Protein AF-A0A2D4SU02-F1 (afdb_monomer_lite)

Radius of gyration: 29.78 Å; chains: 1; bounding box: 65×41×82 Å

pLDDT: mean 75.29, std 17.81, range [35.5, 93.0]

Structure (mmCIF, N/CA/C/O backbone):
data_AF-A0A2D4SU02-F1
#
_entry.id   AF-A0A2D4SU02-F1
#
loop_
_atom_site.group_PDB
_atom_site.id
_atom_site.type_symbol
_atom_site.label_atom_id
_atom_site.label_alt_id
_atom_site.label_comp_id
_atom_site.label_asym_id
_atom_site.label_entity_id
_atom_site.label_seq_id
_atom_site.pdbx_PDB_ins_code
_atom_site.Cartn_x
_atom_site.Cartn_y
_atom_site.Cartn_z
_atom_site.occupancy
_atom_site.B_iso_or_equiv
_atom_site.auth_seq_id
_atom_site.auth_comp_id
_atom_site.auth_asym_id
_atom_site.auth_atom_id
_atom_site.pdbx_PDB_model_num
ATOM 1 N N . ALA A 1 1 ? 6.478 -26.061 -56.946 1.00 40.56 1 ALA A N 1
ATOM 2 C CA . ALA A 1 1 ? 6.876 -25.886 -58.356 1.00 40.56 1 ALA A CA 1
ATOM 3 C C . ALA A 1 1 ? 6.258 -24.600 -58.883 1.00 40.56 1 ALA A C 1
ATOM 5 O O . ALA A 1 1 ? 5.122 -24.327 -58.520 1.00 40.56 1 ALA A O 1
ATOM 6 N N . CYS A 1 2 ? 7.003 -23.908 -59.755 1.00 35.50 2 CYS A N 1
ATOM 7 C CA . CYS A 1 2 ? 6.666 -22.682 -60.496 1.00 35.50 2 CYS A CA 1
ATOM 8 C C . CYS A 1 2 ? 6.761 -21.376 -59.672 1.00 35.50 2 CYS A C 1
ATOM 10 O O . CYS A 1 2 ? 6.046 -21.221 -58.697 1.00 35.50 2 CYS A O 1
ATOM 12 N N . GLY A 1 3 ? 7.619 -20.409 -59.993 1.00 36.84 3 GLY A N 1
ATOM 13 C CA . GLY A 1 3 ? 8.501 -20.302 -61.150 1.00 36.84 3 GLY A CA 1
ATOM 14 C C . GLY A 1 3 ? 9.481 -19.136 -61.009 1.00 36.84 3 GLY A C 1
ATOM 15 O O . GLY A 1 3 ? 9.157 -18.090 -60.457 1.00 36.84 3 GLY A O 1
ATOM 16 N N . THR A 1 4 ? 10.686 -19.390 -61.502 1.00 52.44 4 THR A N 1
ATOM 17 C CA . THR A 1 4 ? 11.792 -18.468 -61.754 1.00 52.44 4 THR A CA 1
ATOM 18 C C . THR A 1 4 ? 11.457 -17.522 -62.911 1.00 52.44 4 THR A C 1
ATOM 20 O O . THR A 1 4 ? 10.804 -17.945 -63.865 1.00 52.44 4 THR A O 1
ATOM 23 N N . ALA A 1 5 ? 11.985 -16.298 -62.889 1.00 47.44 5 ALA A N 1
ATOM 24 C CA . ALA A 1 5 ? 12.300 -15.549 -64.104 1.00 47.44 5 ALA A CA 1
ATOM 25 C C . ALA A 1 5 ? 13.570 -14.713 -63.873 1.00 47.44 5 ALA A C 1
ATOM 27 O O . ALA A 1 5 ? 13.643 -13.919 -62.940 1.00 47.44 5 ALA A O 1
ATOM 28 N N . GLU A 1 6 ? 14.567 -14.989 -64.709 1.00 50.38 6 GLU A N 1
ATOM 29 C CA . GLU A 1 6 ? 15.915 -14.419 -64.761 1.00 50.38 6 GLU A CA 1
ATOM 30 C C . GLU A 1 6 ? 16.016 -13.242 -65.755 1.00 50.38 6 GLU A C 1
ATOM 32 O O . GLU A 1 6 ? 15.089 -13.023 -66.538 1.00 50.38 6 GLU A O 1
ATOM 37 N N . LYS A 1 7 ? 17.231 -12.654 -65.790 1.00 44.06 7 LYS A N 1
ATOM 38 C CA . LYS A 1 7 ? 17.898 -11.817 -66.823 1.00 44.06 7 LYS A CA 1
ATOM 39 C C . LYS A 1 7 ? 17.755 -10.301 -66.684 1.00 44.06 7 LYS A C 1
ATOM 41 O O . LYS A 1 7 ? 16.692 -9.817 -66.331 1.00 44.06 7 LYS A O 1
ATOM 46 N N . ASP A 1 8 ? 18.769 -9.474 -66.947 1.00 42.88 8 ASP A N 1
ATOM 47 C CA . ASP A 1 8 ? 20.032 -9.560 -67.723 1.00 42.88 8 ASP A CA 1
ATOM 48 C C . ASP A 1 8 ? 20.886 -8.350 -67.229 1.00 42.88 8 ASP A C 1
ATOM 50 O O . ASP A 1 8 ? 20.306 -7.318 -66.901 1.00 42.88 8 ASP A O 1
ATOM 54 N N . ASP A 1 9 ? 22.174 -8.460 -66.897 1.00 42.50 9 ASP A N 1
ATOM 55 C CA . ASP A 1 9 ? 23.369 -8.401 -67.767 1.00 42.50 9 ASP A CA 1
ATOM 56 C C . ASP A 1 9 ? 24.046 -7.008 -67.853 1.00 42.50 9 ASP A C 1
ATOM 58 O O . ASP A 1 9 ? 23.409 -5.979 -68.057 1.00 42.50 9 ASP A O 1
ATOM 62 N N . SER A 1 10 ? 25.379 -7.057 -67.729 1.00 46.06 10 SER A N 1
ATOM 63 C CA . SER A 1 10 ? 26.405 -6.085 -68.144 1.00 46.06 10 SER A CA 1
ATOM 64 C C . SER A 1 10 ? 26.563 -4.734 -67.427 1.00 46.06 10 SER A C 1
ATOM 66 O O . SER A 1 10 ? 25.847 -3.774 -67.690 1.00 46.06 10 SER A O 1
ATOM 68 N N . ALA A 1 11 ? 27.676 -4.594 -66.694 1.00 45.09 11 ALA A N 1
ATOM 69 C CA . ALA A 1 11 ? 28.811 -3.798 -67.186 1.00 45.09 11 ALA A CA 1
ATOM 70 C C . ALA A 1 11 ? 30.093 -4.041 -66.361 1.00 45.09 11 ALA A C 1
ATOM 72 O O . ALA A 1 11 ? 30.107 -3.947 -65.136 1.00 45.09 11 ALA A O 1
ATOM 73 N N . ASP A 1 12 ? 31.153 -4.359 -67.098 1.00 49.97 12 ASP A N 1
ATOM 74 C CA . ASP A 1 12 ? 32.559 -4.485 -66.715 1.00 49.97 12 ASP A CA 1
ATOM 75 C C . ASP A 1 12 ? 33.248 -3.102 -66.595 1.00 49.97 12 ASP A C 1
ATOM 77 O O . ASP A 1 12 ? 32.734 -2.114 -67.117 1.00 49.97 12 ASP A O 1
ATOM 81 N N . SER A 1 13 ? 34.457 -3.077 -66.007 1.00 43.34 13 SER A N 1
ATOM 82 C CA . SER A 1 13 ? 35.374 -1.944 -65.729 1.00 43.34 13 SER A CA 1
ATOM 83 C C . SER A 1 13 ? 35.174 -1.306 -64.341 1.00 43.34 13 SER A C 1
ATOM 85 O O . SER A 1 13 ? 34.090 -0.869 -63.991 1.00 43.34 13 SER A O 1
ATOM 87 N N . THR A 1 14 ? 36.165 -1.156 -63.457 1.00 47.00 14 THR A N 1
ATOM 88 C CA . THR A 1 14 ? 37.604 -0.936 -63.661 1.00 47.00 14 THR A CA 1
ATOM 89 C C . THR A 1 14 ? 38.320 -1.128 -62.314 1.00 47.00 14 THR A C 1
ATOM 91 O O . THR A 1 14 ? 37.804 -0.711 -61.279 1.00 47.00 14 THR A O 1
ATOM 94 N N . VAL A 1 15 ? 39.524 -1.706 -62.313 1.00 52.53 15 VAL A N 1
ATOM 95 C CA . VAL A 1 15 ? 40.441 -1.684 -61.158 1.00 52.53 15 VAL A CA 1
ATOM 96 C C . VAL A 1 15 ? 40.930 -0.253 -60.931 1.00 52.53 15 VAL A C 1
ATOM 98 O O . VAL A 1 15 ? 41.448 0.361 -61.860 1.00 52.53 15 VAL A O 1
ATOM 101 N N . THR A 1 16 ? 40.838 0.247 -59.697 1.00 52.53 16 THR A N 1
ATO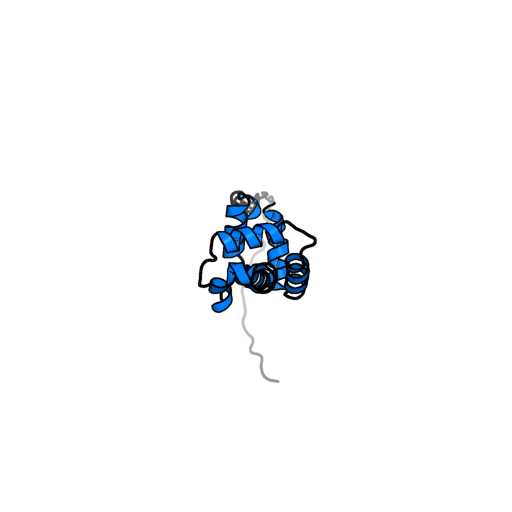M 102 C CA . THR A 1 16 ? 41.680 1.360 -59.231 1.00 52.53 16 THR A CA 1
ATOM 103 C C . THR A 1 16 ? 42.132 1.062 -57.801 1.00 52.53 16 THR A C 1
ATOM 105 O O . THR A 1 16 ? 41.323 1.080 -56.877 1.00 52.53 16 THR A O 1
ATOM 108 N N . GLU A 1 17 ? 43.415 0.744 -57.618 1.00 55.50 17 GLU A N 1
ATOM 109 C CA . GLU A 1 17 ? 44.075 0.856 -56.315 1.00 55.50 17 GLU A CA 1
ATOM 110 C C . GLU A 1 17 ? 44.226 2.344 -55.977 1.00 55.50 17 GLU A C 1
ATOM 112 O O . GLU A 1 17 ? 44.784 3.108 -56.766 1.00 55.50 17 GLU A O 1
ATOM 117 N N . ALA A 1 18 ? 43.754 2.746 -54.798 1.00 46.44 18 ALA A N 1
ATOM 118 C CA . ALA A 1 18 ? 44.124 4.007 -54.170 1.00 46.44 18 ALA A CA 1
ATOM 119 C C . ALA A 1 18 ? 44.195 3.820 -52.646 1.00 46.44 18 ALA A C 1
ATOM 121 O O . ALA A 1 18 ? 43.196 3.767 -51.936 1.00 46.44 18 ALA A O 1
ATOM 122 N N . THR A 1 19 ? 45.429 3.661 -52.184 1.00 48.34 19 THR A N 1
ATOM 123 C CA . THR A 1 19 ? 45.979 4.014 -50.872 1.00 48.34 19 THR A CA 1
ATOM 124 C C . THR A 1 19 ? 45.249 5.162 -50.150 1.00 48.34 19 THR A C 1
ATOM 126 O O . THR A 1 19 ? 45.144 6.248 -50.710 1.00 48.34 19 THR A O 1
ATOM 129 N N . SER A 1 20 ? 44.805 4.924 -48.903 1.00 45.34 20 SER A N 1
ATOM 130 C CA . SER A 1 20 ? 45.181 5.673 -47.678 1.00 45.34 20 SER A CA 1
ATOM 131 C C . SER A 1 20 ? 44.077 5.733 -46.608 1.00 45.34 20 SER A C 1
ATOM 133 O O . SER A 1 20 ? 43.018 6.304 -46.828 1.00 45.34 20 SER A O 1
ATOM 135 N N . GLU A 1 21 ? 44.442 5.218 -45.426 1.00 49.56 21 GLU A N 1
ATOM 136 C CA . GLU A 1 21 ? 44.036 5.633 -44.070 1.00 49.56 21 GLU A CA 1
ATOM 137 C C . GLU A 1 21 ? 42.577 5.398 -43.621 1.00 49.56 21 GLU A C 1
ATOM 139 O O . GLU A 1 21 ? 41.666 6.087 -44.076 1.00 49.56 21 GLU A O 1
ATOM 144 N N . PRO A 1 22 ? 42.323 4.540 -42.605 1.00 46.72 22 PRO A N 1
ATOM 145 C CA . PRO A 1 22 ? 41.149 4.737 -41.772 1.00 46.72 22 PRO A CA 1
ATOM 146 C C . PRO A 1 22 ? 41.402 5.999 -40.940 1.00 46.72 22 PRO A C 1
ATOM 148 O O . PRO A 1 22 ? 42.029 5.951 -39.882 1.00 46.72 22 PRO A O 1
ATOM 151 N N . THR A 1 23 ? 40.952 7.154 -41.434 1.00 47.22 23 THR A N 1
ATOM 152 C CA . THR A 1 23 ? 40.691 8.286 -40.545 1.00 47.22 23 THR A CA 1
ATOM 153 C C . THR A 1 23 ? 39.602 7.811 -39.603 1.00 47.22 23 THR A C 1
ATOM 155 O O . THR A 1 23 ? 38.459 7.634 -40.014 1.00 47.22 23 THR A O 1
ATOM 158 N N . SER A 1 24 ? 39.995 7.518 -38.366 1.00 44.47 24 SER A N 1
ATOM 159 C CA . SER A 1 24 ? 39.094 7.255 -37.259 1.00 44.47 24 SER A CA 1
ATOM 160 C C . SER A 1 24 ? 38.121 8.422 -37.149 1.00 44.47 24 SER A C 1
ATOM 162 O O . SER A 1 24 ? 38.433 9.449 -36.549 1.00 44.47 24 SER A O 1
ATOM 164 N N . GLU A 1 25 ? 36.939 8.277 -37.738 1.00 47.34 25 GLU A N 1
ATOM 165 C CA . GLU A 1 25 ? 35.775 8.999 -37.262 1.00 47.34 25 GLU A CA 1
ATOM 166 C C . GLU A 1 25 ? 35.671 8.660 -35.770 1.00 47.34 25 GLU A C 1
ATOM 168 O O . GLU A 1 25 ? 35.618 7.472 -35.424 1.00 47.34 25 GLU A O 1
ATOM 173 N N . PRO A 1 26 ? 35.657 9.630 -34.840 1.00 48.47 26 PRO A N 1
ATOM 174 C CA . PRO A 1 26 ? 34.950 9.365 -33.611 1.00 48.47 26 PRO A CA 1
ATOM 175 C C . PRO A 1 26 ? 33.502 9.177 -34.054 1.00 48.47 26 PRO A C 1
ATOM 177 O O . PRO A 1 26 ? 32.793 10.150 -34.310 1.00 48.47 26 PRO A O 1
ATOM 180 N N . ALA A 1 27 ? 33.097 7.913 -34.222 1.00 49.16 27 ALA A N 1
ATOM 181 C CA . ALA A 1 27 ? 31.699 7.534 -34.194 1.00 49.16 27 ALA A CA 1
ATOM 182 C C . ALA A 1 27 ? 31.113 8.316 -33.029 1.00 49.16 27 ALA A C 1
ATOM 184 O O . ALA A 1 27 ? 31.607 8.189 -31.905 1.00 49.16 27 ALA A O 1
ATOM 185 N N . SER A 1 28 ? 30.196 9.230 -33.344 1.00 49.78 28 SER A N 1
ATOM 186 C CA . SER A 1 28 ? 29.558 10.072 -32.354 1.00 49.78 28 SER A CA 1
ATOM 187 C C . SER A 1 28 ? 29.101 9.143 -31.246 1.00 49.78 28 SER A C 1
ATOM 189 O O . SER A 1 28 ? 28.229 8.299 -31.468 1.00 49.78 28 SER A O 1
ATOM 191 N N . SER A 1 29 ? 29.756 9.239 -30.084 1.00 52.91 29 SER A N 1
ATOM 192 C CA . SER A 1 29 ? 29.209 8.664 -28.869 1.00 52.91 29 SER A CA 1
ATOM 193 C C . SER A 1 29 ? 27.747 9.086 -28.850 1.00 52.91 29 SER A C 1
ATOM 195 O O . SER A 1 29 ? 27.482 10.256 -29.159 1.00 52.91 29 SER A O 1
ATOM 197 N N . PRO A 1 30 ? 26.792 8.197 -28.537 1.00 47.09 30 PRO A N 1
ATOM 198 C CA . PRO A 1 30 ? 25.490 8.696 -28.158 1.00 47.09 30 PRO A CA 1
ATOM 199 C C . PRO A 1 30 ? 25.774 9.712 -27.053 1.00 47.09 30 PRO A C 1
ATOM 201 O O . PRO A 1 30 ? 26.384 9.377 -26.034 1.00 47.09 30 PRO A O 1
ATOM 204 N N . THR A 1 31 ? 25.458 10.978 -27.317 1.00 49.06 31 THR A N 1
ATOM 205 C CA . THR A 1 31 ? 25.276 11.958 -26.261 1.00 49.06 31 THR A CA 1
ATOM 206 C C . THR A 1 31 ? 24.134 11.373 -25.452 1.00 49.06 31 THR A C 1
ATOM 208 O O . THR A 1 31 ? 22.973 11.525 -25.816 1.00 49.06 31 THR A O 1
ATOM 211 N N . ILE A 1 32 ? 24.477 10.561 -24.453 1.00 48.25 32 ILE A N 1
ATOM 212 C CA . ILE A 1 32 ? 23.585 10.259 -23.351 1.00 48.25 32 ILE A CA 1
ATOM 213 C C . ILE A 1 32 ? 23.339 11.639 -22.779 1.00 48.25 32 ILE A C 1
ATOM 215 O O . ILE A 1 32 ? 24.262 12.250 -22.239 1.00 48.25 32 ILE A O 1
ATOM 219 N N . ASP A 1 33 ? 22.162 12.173 -23.071 1.00 41.81 33 ASP A N 1
ATOM 220 C CA . ASP A 1 33 ? 21.666 13.371 -22.431 1.00 41.81 33 ASP A CA 1
ATOM 221 C C . ASP A 1 33 ? 21.708 13.069 -20.925 1.00 41.81 33 ASP A C 1
ATOM 223 O O . ASP A 1 33 ? 21.045 12.128 -20.486 1.00 41.81 33 ASP A O 1
ATOM 227 N N . PRO A 1 34 ? 22.587 13.712 -20.138 1.00 46.50 34 PRO A N 1
ATOM 228 C CA . PRO A 1 34 ? 22.770 13.357 -18.734 1.00 46.50 34 PRO A CA 1
ATOM 229 C C . PRO A 1 34 ? 21.620 13.870 -17.846 1.00 46.50 34 PRO A C 1
ATOM 231 O O . PRO A 1 34 ? 21.799 13.950 -16.635 1.00 46.50 34 PRO A O 1
ATOM 234 N N . ASP A 1 35 ? 20.474 14.223 -18.436 1.00 45.28 35 ASP A N 1
ATOM 235 C CA . ASP A 1 35 ? 19.392 14.983 -17.808 1.00 45.28 35 ASP A CA 1
ATOM 236 C C . ASP A 1 35 ? 18.019 14.278 -17.870 1.00 45.28 35 ASP A C 1
ATOM 238 O O . ASP A 1 35 ? 16.986 14.908 -17.648 1.00 45.28 35 ASP A O 1
ATOM 242 N N . GLU A 1 36 ? 17.955 12.961 -18.107 1.00 53.66 36 GLU A N 1
ATOM 243 C CA . GLU A 1 36 ? 16.752 12.211 -17.707 1.00 53.66 36 GLU A CA 1
ATOM 244 C C . GLU A 1 36 ? 16.802 12.032 -16.192 1.00 53.66 36 GLU A C 1
ATOM 246 O O . GLU A 1 36 ? 17.362 11.068 -15.673 1.00 53.66 36 GLU A O 1
ATOM 251 N N . THR A 1 37 ? 16.264 13.027 -15.483 1.00 60.72 37 THR A N 1
ATOM 252 C CA . THR A 1 37 ? 15.980 12.922 -14.050 1.00 60.72 37 THR A CA 1
ATOM 253 C C . THR A 1 37 ? 15.087 11.698 -13.874 1.00 60.72 37 THR A C 1
ATOM 255 O O . THR A 1 37 ? 13.921 11.725 -14.269 1.00 60.72 37 THR A O 1
ATOM 258 N N . THR A 1 38 ? 15.634 10.599 -13.358 1.00 78.00 38 THR A N 1
ATOM 259 C CA . THR A 1 38 ? 14.826 9.405 -13.109 1.00 78.00 38 THR A CA 1
ATOM 260 C C . THR A 1 38 ? 13.926 9.677 -11.909 1.00 78.00 38 THR A C 1
ATOM 262 O O . THR A 1 38 ? 14.279 10.496 -11.059 1.00 78.00 38 THR A O 1
ATOM 265 N N . CYS A 1 39 ? 12.767 9.015 -11.794 1.00 84.50 39 CYS A N 1
ATOM 266 C CA . CYS A 1 39 ? 11.890 9.248 -10.639 1.00 84.50 39 CYS A CA 1
ATOM 267 C C . CYS A 1 39 ? 12.635 9.080 -9.301 1.00 84.50 39 CYS A C 1
ATOM 269 O O . CYS A 1 39 ? 12.348 9.814 -8.363 1.00 84.50 39 CYS A O 1
ATOM 271 N N . GLY A 1 40 ? 13.638 8.194 -9.232 1.00 83.94 40 GLY A N 1
ATOM 272 C CA . GLY A 1 40 ? 14.478 7.984 -8.045 1.00 83.94 40 GLY A CA 1
ATOM 273 C C . GLY A 1 40 ? 15.414 9.140 -7.668 1.00 83.94 40 GLY A C 1
ATOM 274 O O . GLY A 1 40 ? 15.914 9.155 -6.548 1.00 83.94 40 GLY A O 1
ATOM 275 N N . ASP A 1 41 ? 15.645 10.115 -8.552 1.00 84.31 41 ASP A N 1
ATOM 276 C CA . ASP A 1 41 ? 16.415 11.331 -8.245 1.00 84.31 41 ASP A CA 1
ATOM 277 C C . ASP A 1 41 ? 15.547 12.432 -7.600 1.00 84.31 41 ASP A C 1
ATOM 279 O O . ASP A 1 41 ? 16.066 13.444 -7.116 1.00 84.31 41 ASP A O 1
ATOM 283 N N . LEU A 1 42 ? 14.222 12.253 -7.588 1.00 87.75 42 LEU A N 1
ATOM 284 C CA . LEU A 1 42 ? 13.271 13.177 -6.978 1.00 87.75 42 LEU A CA 1
ATOM 285 C C . LEU A 1 42 ? 13.155 12.927 -5.464 1.00 87.75 42 LEU A C 1
ATOM 287 O O . LEU A 1 42 ? 13.344 11.804 -4.994 1.00 87.75 42 LEU A O 1
ATOM 291 N N . PRO A 1 43 ? 12.804 13.947 -4.660 1.00 87.69 43 PRO A N 1
ATOM 292 C CA . PRO A 1 43 ? 12.506 13.733 -3.246 1.00 87.69 43 PRO A CA 1
ATOM 293 C C . PRO A 1 43 ? 11.352 12.736 -3.081 1.00 87.69 43 PRO A C 1
ATOM 295 O O . PRO A 1 43 ? 10.452 12.693 -3.911 1.00 87.69 43 PRO A O 1
ATOM 298 N N . THR A 1 44 ? 11.349 11.970 -1.984 1.00 85.31 44 THR A N 1
ATOM 299 C CA . THR A 1 44 ? 10.484 10.792 -1.760 1.00 85.31 44 THR A CA 1
ATOM 300 C C . THR A 1 44 ? 9.037 10.951 -2.225 1.00 85.31 44 THR A C 1
ATOM 302 O O . THR A 1 44 ? 8.502 10.060 -2.878 1.00 85.31 44 THR A O 1
ATOM 305 N N . GLN A 1 45 ? 8.403 12.083 -1.909 1.00 84.38 45 GLN A N 1
ATOM 306 C CA . GLN A 1 45 ? 7.021 12.342 -2.310 1.00 84.38 45 GLN A CA 1
ATOM 307 C C . GLN A 1 45 ? 6.879 12.532 -3.828 1.00 84.38 45 GLN A C 1
ATOM 309 O O . GLN A 1 45 ? 6.060 11.856 -4.444 1.00 84.38 45 GLN A O 1
ATOM 314 N N . GLU A 1 46 ? 7.713 13.380 -4.432 1.00 88.19 46 GLU A N 1
ATOM 315 C CA . GLU A 1 46 ? 7.715 13.624 -5.881 1.00 88.19 46 GLU A CA 1
ATOM 316 C C . GLU A 1 46 ? 8.168 12.375 -6.660 1.00 88.19 46 GLU A C 1
ATOM 318 O O . GLU A 1 46 ? 7.656 12.108 -7.744 1.00 88.19 46 GLU A O 1
ATOM 323 N N . CYS A 1 47 ? 9.063 11.559 -6.091 1.00 87.38 47 CYS A N 1
ATOM 324 C CA . CYS A 1 47 ? 9.453 10.258 -6.639 1.00 87.38 47 CYS A CA 1
ATOM 325 C C . CYS A 1 47 ? 8.262 9.300 -6.708 1.00 87.38 47 CYS A C 1
ATOM 327 O O . CYS A 1 47 ? 8.018 8.687 -7.746 1.00 87.38 47 CYS A O 1
ATOM 329 N N . PHE A 1 48 ? 7.478 9.207 -5.630 1.00 87.69 48 PHE A N 1
ATOM 330 C CA . PHE A 1 48 ? 6.309 8.331 -5.588 1.00 87.69 48 PHE A CA 1
ATOM 331 C C . PHE A 1 48 ? 5.229 8.785 -6.579 1.00 87.69 48 PHE A C 1
ATOM 333 O O . PHE A 1 48 ? 4.633 7.960 -7.267 1.00 87.69 48 PHE A O 1
ATOM 340 N N . GLU A 1 49 ? 5.003 10.097 -6.692 1.00 88.06 49 GLU A N 1
ATOM 341 C CA . GLU A 1 49 ? 4.089 10.679 -7.682 1.00 88.06 49 GLU A CA 1
ATOM 342 C C . GLU A 1 49 ? 4.576 10.444 -9.119 1.00 88.06 49 GLU A C 1
ATOM 344 O O . GLU A 1 49 ? 3.777 10.134 -10.002 1.00 88.06 49 GLU A O 1
ATOM 349 N N . CYS A 1 50 ? 5.882 10.547 -9.361 1.00 90.50 50 CYS A N 1
ATOM 350 C CA . CYS A 1 50 ? 6.499 10.253 -10.651 1.00 90.50 50 CYS A CA 1
ATOM 351 C C . CYS A 1 50 ? 6.305 8.777 -11.033 1.00 90.50 50 CYS A C 1
ATOM 353 O O . CYS A 1 50 ? 5.721 8.496 -12.080 1.00 90.50 50 CYS A O 1
ATOM 355 N N . LEU A 1 51 ? 6.649 7.838 -10.141 1.00 90.19 51 LEU A N 1
ATOM 356 C CA . LEU A 1 51 ? 6.444 6.403 -10.364 1.00 90.19 51 LEU A CA 1
ATOM 357 C C . LEU A 1 51 ? 4.966 6.055 -10.572 1.00 90.19 51 LEU A C 1
ATOM 359 O O . LEU A 1 51 ? 4.642 5.243 -11.435 1.00 90.19 51 LEU A O 1
ATOM 363 N N . ALA A 1 52 ? 4.052 6.679 -9.823 1.00 89.06 52 ALA A N 1
ATOM 364 C CA . ALA A 1 52 ? 2.615 6.466 -9.995 1.00 89.06 52 ALA A CA 1
ATOM 365 C C . ALA A 1 52 ? 2.111 6.906 -11.381 1.00 89.06 52 ALA A C 1
ATOM 367 O O . ALA A 1 52 ? 1.182 6.301 -11.919 1.00 89.06 52 ALA A O 1
ATOM 368 N N . ASN A 1 53 ? 2.732 7.930 -11.977 1.00 89.81 53 ASN A N 1
ATOM 369 C CA . ASN A 1 53 ? 2.436 8.363 -13.342 1.00 89.81 53 ASN A CA 1
ATOM 370 C C . ASN A 1 53 ? 3.082 7.459 -14.405 1.00 89.81 53 ASN A C 1
ATOM 372 O O . ASN A 1 53 ? 2.463 7.225 -15.443 1.00 89.81 53 ASN A O 1
ATOM 376 N N . GLU A 1 54 ? 4.289 6.939 -14.162 1.00 89.69 54 GLU A N 1
ATOM 377 C CA . GLU A 1 54 ? 4.965 6.007 -15.079 1.00 89.69 54 GLU A CA 1
ATOM 378 C C . GLU A 1 54 ? 4.322 4.611 -15.083 1.00 89.69 54 GLU A C 1
ATOM 380 O O . GLU A 1 54 ? 4.205 3.977 -16.134 1.00 89.69 54 GLU A O 1
ATOM 385 N N . ASN A 1 55 ? 3.846 4.150 -13.924 1.00 87.75 55 ASN A N 1
ATOM 386 C CA . ASN A 1 55 ? 3.231 2.840 -13.728 1.00 87.75 55 ASN A CA 1
ATOM 387 C C . ASN A 1 55 ? 1.844 2.956 -13.051 1.00 87.75 55 ASN A C 1
ATOM 389 O O . ASN A 1 55 ? 1.661 2.549 -11.898 1.00 87.75 55 ASN A O 1
ATOM 393 N N . PRO A 1 56 ? 0.824 3.476 -13.764 1.00 88.06 56 PRO A N 1
ATOM 394 C CA . PRO A 1 56 ? -0.505 3.702 -13.195 1.00 88.06 56 PRO A CA 1
ATOM 395 C C . PRO A 1 56 ? -1.236 2.402 -12.839 1.00 88.06 56 PRO A C 1
ATOM 397 O O . PRO A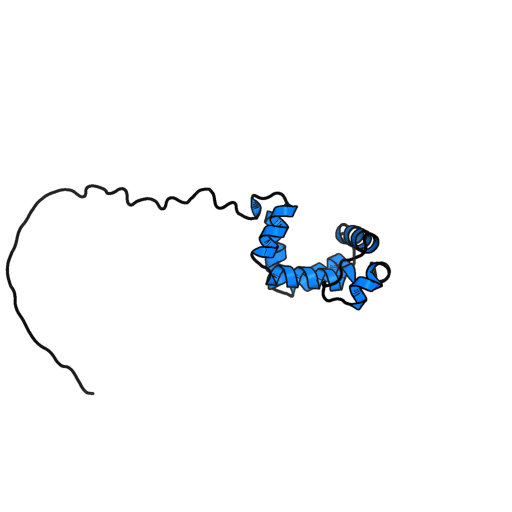 1 56 ? -2.069 2.391 -11.930 1.00 88.06 56 PRO A O 1
ATOM 400 N N . ALA A 1 57 ? -0.940 1.303 -13.539 1.00 89.69 57 ALA A N 1
ATOM 401 C CA . ALA A 1 57 ? -1.529 -0.002 -13.255 1.00 89.69 57 ALA A CA 1
ATOM 402 C C . ALA A 1 57 ? -0.967 -0.588 -11.949 1.00 89.69 57 ALA A C 1
ATOM 404 O O . ALA A 1 57 ? -1.740 -0.976 -11.072 1.00 89.69 57 ALA A O 1
ATOM 405 N N . GLY A 1 58 ? 0.356 -0.526 -11.762 1.00 89.56 58 GLY A N 1
ATOM 406 C CA . GLY A 1 58 ? 1.018 -0.903 -10.516 1.00 89.56 58 GLY A CA 1
ATOM 407 C C . GLY A 1 58 ? 0.592 -0.040 -9.330 1.00 89.56 58 GLY A C 1
ATOM 408 O O . GLY A 1 58 ? 0.243 -0.578 -8.280 1.00 89.56 58 GLY A O 1
ATOM 409 N N . TYR A 1 59 ? 0.504 1.283 -9.512 1.00 88.81 59 TYR A N 1
ATOM 410 C CA . TYR A 1 59 ? -0.047 2.183 -8.495 1.00 88.81 59 TYR A CA 1
ATOM 411 C C . TYR A 1 59 ? -1.493 1.830 -8.137 1.00 88.81 59 TYR A C 1
ATOM 413 O O . TYR A 1 59 ? -1.843 1.781 -6.961 1.00 88.81 59 TYR A O 1
ATOM 421 N N . SER A 1 60 ? -2.336 1.535 -9.130 1.00 89.19 60 SER A N 1
ATOM 422 C CA . SER A 1 60 ? -3.726 1.140 -8.885 1.00 89.19 60 SER A CA 1
ATOM 423 C C . SER A 1 60 ? -3.808 -0.175 -8.109 1.00 89.19 60 SER A C 1
ATOM 425 O O . SER A 1 60 ? -4.607 -0.284 -7.181 1.00 89.19 60 SER A O 1
ATOM 427 N N . ALA A 1 61 ? -2.984 -1.172 -8.441 1.00 89.50 61 ALA A N 1
ATOM 428 C CA . ALA A 1 61 ? -2.920 -2.431 -7.701 1.00 89.50 61 ALA A CA 1
ATOM 429 C C . ALA A 1 61 ? -2.435 -2.211 -6.255 1.00 89.50 61 ALA A C 1
ATOM 431 O O . ALA A 1 61 ? -3.052 -2.713 -5.312 1.00 89.50 61 ALA A O 1
ATOM 432 N N . TYR A 1 62 ? -1.405 -1.379 -6.072 1.00 89.06 62 TYR A N 1
ATOM 433 C CA . TYR A 1 62 ? -0.886 -0.969 -4.766 1.00 89.06 62 TYR A CA 1
ATOM 434 C C . TYR A 1 62 ? -1.939 -0.258 -3.916 1.00 89.06 62 TYR A C 1
ATOM 436 O O . TYR A 1 62 ? -2.185 -0.644 -2.773 1.00 89.06 62 TYR A O 1
ATOM 444 N N . ALA A 1 63 ? -2.609 0.743 -4.484 1.00 86.69 63 ALA A N 1
ATOM 445 C CA . ALA A 1 63 ? -3.662 1.486 -3.815 1.00 86.69 63 ALA A CA 1
ATOM 446 C C . ALA A 1 63 ? -4.843 0.577 -3.453 1.00 86.69 63 ALA A C 1
ATOM 448 O O . ALA A 1 63 ? -5.302 0.620 -2.320 1.00 86.69 63 ALA A O 1
ATOM 449 N N . ASN A 1 64 ? -5.296 -0.304 -4.351 1.00 87.38 64 ASN A N 1
ATOM 450 C CA . ASN A 1 64 ? -6.382 -1.244 -4.052 1.00 87.38 64 ASN A CA 1
ATOM 451 C C . ASN A 1 64 ? -6.020 -2.214 -2.920 1.00 87.38 64 ASN A C 1
ATOM 453 O O . ASN A 1 64 ? -6.843 -2.458 -2.035 1.00 87.38 64 ASN A O 1
ATOM 457 N N . ALA A 1 65 ? -4.789 -2.735 -2.907 1.00 88.31 65 ALA A N 1
ATOM 458 C CA . ALA A 1 65 ? -4.311 -3.581 -1.821 1.00 88.31 65 ALA A CA 1
ATOM 459 C C . ALA A 1 65 ? -4.272 -2.813 -0.490 1.00 88.31 65 ALA A C 1
ATOM 461 O O . ALA A 1 65 ? -4.717 -3.335 0.531 1.00 88.31 65 ALA A O 1
ATOM 462 N N . LEU A 1 66 ? -3.795 -1.566 -0.494 1.00 86.50 66 LEU A N 1
ATOM 463 C CA . LEU A 1 66 ? -3.760 -0.709 0.692 1.00 86.50 66 LEU A CA 1
ATOM 464 C C . LEU A 1 66 ? -5.178 -0.369 1.184 1.00 86.50 66 LEU A C 1
ATOM 466 O O . LEU A 1 66 ? -5.463 -0.418 2.378 1.00 86.50 66 LEU A O 1
ATOM 470 N N . ILE A 1 67 ? -6.096 -0.062 0.269 1.00 87.06 67 ILE A N 1
ATOM 471 C CA . ILE A 1 67 ? -7.487 0.264 0.585 1.00 87.06 67 ILE A CA 1
ATOM 472 C C . ILE A 1 67 ? -8.179 -0.938 1.225 1.00 87.06 67 ILE A C 1
ATOM 474 O O . ILE A 1 67 ? -8.736 -0.820 2.314 1.00 87.06 67 ILE A O 1
ATOM 478 N N . GLY A 1 68 ? -8.102 -2.107 0.590 1.00 85.19 68 GLY A N 1
ATOM 479 C CA . GLY A 1 68 ? -8.764 -3.312 1.080 1.00 85.19 68 GLY A CA 1
ATOM 480 C C . GLY A 1 68 ? -8.213 -3.800 2.420 1.00 85.19 68 GLY A C 1
ATOM 481 O O . GLY A 1 68 ? -8.993 -4.137 3.307 1.00 85.19 68 GLY A O 1
ATOM 482 N N . ASN A 1 69 ? -6.886 -3.808 2.578 1.00 88.75 69 ASN A N 1
ATOM 483 C CA . ASN A 1 69 ? -6.233 -4.437 3.730 1.00 88.75 69 ASN A CA 1
ATOM 484 C C . ASN A 1 69 ? -5.883 -3.466 4.861 1.00 88.75 69 ASN A C 1
ATOM 486 O O . ASN A 1 69 ? -5.624 -3.921 5.966 1.00 88.75 69 ASN A O 1
ATOM 490 N N . CYS A 1 70 ? -5.887 -2.150 4.629 1.00 87.69 70 CYS A N 1
ATOM 491 C CA . CYS A 1 70 ? -5.547 -1.165 5.659 1.00 87.69 70 CYS A CA 1
ATOM 492 C C . CYS A 1 70 ? -6.649 -0.141 5.900 1.00 87.69 70 CYS A C 1
ATOM 494 O O . CYS A 1 70 ? -7.072 0.013 7.040 1.00 87.69 70 CYS A O 1
ATOM 496 N N . TYR A 1 71 ? -7.167 0.519 4.861 1.00 86.44 71 TYR A N 1
ATOM 497 C CA . TYR A 1 71 ? -8.259 1.484 5.054 1.00 86.44 71 TYR A CA 1
ATOM 498 C C . TYR A 1 71 ? -9.547 0.793 5.504 1.00 86.44 71 TYR A C 1
ATOM 500 O O . TYR A 1 71 ? -10.213 1.253 6.426 1.00 86.44 71 TYR A O 1
ATOM 508 N N . CYS A 1 72 ? -9.886 -0.328 4.873 1.00 86.69 72 CYS A N 1
ATOM 509 C CA . CYS A 1 72 ? -11.140 -1.044 5.090 1.00 86.69 72 CYS A CA 1
ATOM 510 C C . CYS A 1 72 ? -10.989 -2.305 5.939 1.00 86.69 72 CYS A C 1
ATOM 512 O O . CYS A 1 72 ? -11.917 -3.111 6.016 1.00 86.69 72 CYS A O 1
ATOM 514 N N . SER A 1 73 ? -9.841 -2.458 6.602 1.00 84.81 73 SER A N 1
ATOM 515 C CA . SER A 1 73 ? -9.622 -3.517 7.582 1.00 84.81 73 SER A CA 1
ATOM 516 C C . SER A 1 73 ? -10.415 -3.269 8.858 1.00 84.81 73 SER A C 1
ATOM 518 O O . SER A 1 73 ? -10.934 -2.182 9.098 1.00 84.81 73 SER A O 1
ATOM 520 N N . THR A 1 74 ? -10.468 -4.260 9.740 1.00 77.69 74 THR A N 1
ATOM 521 C CA . THR A 1 74 ? -11.062 -4.100 11.072 1.00 77.69 74 THR A CA 1
ATOM 522 C C . THR A 1 74 ? -10.346 -3.074 11.954 1.00 77.69 74 THR A C 1
ATOM 524 O O . THR A 1 74 ? -10.948 -2.610 12.916 1.00 77.69 74 THR A O 1
ATOM 527 N N . GLU A 1 75 ? -9.099 -2.700 11.649 1.00 82.56 75 GLU A N 1
ATOM 528 C CA . GLU A 1 75 ? -8.325 -1.749 12.461 1.00 82.56 75 GLU A CA 1
ATOM 529 C C . GLU A 1 75 ? -8.697 -0.288 12.172 1.00 82.56 75 GLU A C 1
ATOM 531 O O . GLU A 1 75 ? -8.797 0.510 13.104 1.00 82.56 75 GLU A O 1
ATOM 536 N N . CYS A 1 76 ? -8.951 0.060 10.905 1.00 86.31 76 CYS A N 1
ATOM 537 C CA . CYS A 1 76 ? -9.300 1.430 10.504 1.00 86.31 76 CYS A CA 1
ATOM 538 C C . CYS A 1 76 ? -10.679 1.574 9.855 1.00 86.31 76 CYS A C 1
ATOM 540 O O . CYS A 1 76 ? -11.160 2.696 9.715 1.00 86.31 76 CYS A O 1
ATOM 542 N N . GLY A 1 77 ? -11.360 0.475 9.531 1.00 82.94 77 GLY A N 1
ATOM 543 C CA . GLY A 1 77 ? -12.617 0.465 8.785 1.00 82.94 77 GLY A CA 1
ATOM 544 C C . GLY A 1 77 ? -13.756 1.230 9.456 1.00 82.94 77 GLY A C 1
ATOM 545 O O . GLY A 1 77 ? -14.539 1.862 8.754 1.00 82.94 77 GLY A O 1
ATOM 546 N N . GLU A 1 78 ? -13.822 1.260 10.794 1.00 85.00 78 GLU A N 1
ATOM 547 C CA . GLU A 1 78 ? -14.809 2.085 11.515 1.00 85.00 78 GLU A CA 1
ATOM 548 C C . GLU A 1 78 ? -14.531 3.592 11.351 1.00 85.00 78 GLU A C 1
ATOM 550 O O . GLU A 1 78 ? -15.454 4.391 11.190 1.00 85.00 78 GLU A O 1
ATOM 555 N N . THR A 1 79 ? -13.260 3.991 11.311 1.00 86.44 79 THR A N 1
ATOM 556 C CA . THR A 1 79 ? -12.841 5.385 11.077 1.00 86.44 79 THR A CA 1
ATOM 557 C C . THR A 1 79 ? -12.937 5.762 9.593 1.00 86.44 79 THR A C 1
ATOM 559 O O . THR A 1 79 ? -13.196 6.912 9.244 1.00 86.44 79 THR A O 1
ATOM 562 N N . CYS A 1 80 ? -12.766 4.780 8.709 1.00 86.38 80 CYS A N 1
ATOM 563 C CA . CYS A 1 80 ? -12.771 4.916 7.256 1.00 86.38 80 CYS A CA 1
ATOM 564 C C . CYS A 1 80 ? -14.124 4.567 6.614 1.00 86.38 80 CYS A C 1
ATOM 566 O O . CYS A 1 80 ? -14.183 4.348 5.406 1.00 86.38 80 CYS A O 1
ATOM 568 N N . THR A 1 81 ? -15.217 4.525 7.386 1.00 84.94 81 THR A N 1
ATOM 569 C CA . THR A 1 81 ? -16.514 3.985 6.936 1.00 84.94 81 THR A CA 1
ATOM 570 C C . THR A 1 81 ? -17.011 4.607 5.624 1.00 84.94 81 THR A C 1
ATOM 572 O O . THR A 1 81 ? -17.384 3.877 4.709 1.00 84.94 81 THR A O 1
ATOM 575 N N . ASP A 1 82 ? -16.982 5.938 5.491 1.00 81.69 82 ASP A N 1
ATOM 576 C CA . ASP A 1 82 ? -17.446 6.634 4.277 1.00 81.69 82 ASP A CA 1
ATOM 577 C C . ASP A 1 82 ? -16.562 6.349 3.053 1.00 81.69 82 ASP A C 1
ATOM 579 O O . ASP A 1 82 ? -17.060 6.202 1.937 1.00 81.69 82 ASP A O 1
ATOM 583 N N . PHE A 1 83 ? -15.250 6.226 3.269 1.00 85.00 83 PHE A N 1
ATOM 584 C CA . PHE A 1 83 ? -14.284 5.876 2.229 1.00 85.00 83 PHE A CA 1
ATOM 585 C C . PHE A 1 83 ? -14.482 4.426 1.763 1.00 85.00 83 PHE A C 1
ATOM 587 O O . PHE A 1 83 ? -14.556 4.149 0.566 1.00 85.00 83 PHE A O 1
ATOM 594 N N . CYS A 1 84 ? -14.667 3.509 2.711 1.00 85.31 84 CYS A N 1
ATOM 595 C CA . CYS A 1 84 ? -14.855 2.081 2.464 1.00 85.31 84 CYS A CA 1
ATOM 596 C C . CYS A 1 84 ? -16.237 1.713 1.925 1.00 85.31 84 CYS A C 1
ATOM 598 O O . CYS A 1 84 ? -16.377 0.697 1.250 1.00 85.31 84 CYS A O 1
ATOM 600 N N . ALA A 1 85 ? -17.256 2.535 2.181 1.00 83.12 85 ALA A N 1
ATOM 601 C CA . ALA A 1 85 ? -18.579 2.364 1.589 1.00 83.12 85 ALA A CA 1
ATOM 602 C C . ALA A 1 85 ? -18.560 2.531 0.061 1.00 83.12 85 ALA A C 1
ATOM 604 O O . ALA A 1 85 ? -19.393 1.942 -0.629 1.00 83.12 85 ALA A O 1
ATOM 605 N N . VAL A 1 86 ? -17.619 3.327 -0.455 1.00 79.12 86 VAL A N 1
ATOM 606 C CA . VAL A 1 86 ? -17.384 3.507 -1.891 1.00 79.12 86 VAL A CA 1
ATOM 607 C C . VAL A 1 86 ? -16.312 2.532 -2.378 1.00 79.12 86 VAL A C 1
ATOM 609 O O . VAL A 1 86 ? -16.548 1.791 -3.326 1.00 79.12 86 VAL A O 1
ATOM 612 N N . GLY A 1 87 ? -15.166 2.469 -1.690 1.00 66.12 87 GLY A N 1
ATOM 613 C CA . GLY A 1 87 ? -14.160 1.414 -1.863 1.00 66.12 87 GLY A CA 1
ATOM 614 C C . GLY A 1 87 ? -13.428 1.398 -3.210 1.00 66.12 87 GLY A C 1
ATOM 615 O O . GLY A 1 87 ? -12.667 0.472 -3.463 1.00 66.12 87 GLY A O 1
ATOM 616 N N . ASP A 1 88 ? -13.639 2.401 -4.067 1.00 66.94 88 ASP A N 1
ATOM 617 C CA . ASP A 1 88 ? -13.017 2.518 -5.397 1.00 66.94 88 ASP A CA 1
ATOM 618 C C . ASP A 1 88 ? -11.956 3.636 -5.486 1.00 66.94 88 ASP A C 1
ATOM 620 O O . ASP A 1 88 ? -11.411 3.900 -6.556 1.00 66.94 88 ASP A O 1
ATOM 624 N N . GLY A 1 89 ? -11.662 4.306 -4.365 1.00 66.88 89 GLY A N 1
ATOM 625 C CA . GLY A 1 89 ? -10.695 5.405 -4.298 1.00 66.88 89 GLY A CA 1
ATOM 626 C C . GLY A 1 89 ? -11.185 6.747 -4.862 1.00 66.88 89 GLY A C 1
ATOM 627 O O . GLY A 1 89 ? -10.435 7.719 -4.822 1.00 66.88 89 GLY A O 1
ATOM 628 N N . SER A 1 90 ? -12.433 6.855 -5.340 1.00 71.75 90 SER A N 1
ATOM 629 C CA . SER A 1 90 ? -12.999 8.116 -5.863 1.00 71.75 90 SER A CA 1
ATOM 630 C C . SER A 1 90 ? -13.321 9.143 -4.779 1.00 71.75 90 SER A C 1
ATOM 632 O O . SER A 1 90 ? -13.504 10.326 -5.073 1.00 71.75 90 SER A O 1
ATOM 634 N N . VAL A 1 91 ? -13.447 8.701 -3.529 1.00 77.19 91 VAL A N 1
ATOM 635 C CA . VAL A 1 91 ? -13.670 9.568 -2.369 1.00 77.19 91 VAL A CA 1
ATOM 636 C C . VAL A 1 91 ? -12.354 9.711 -1.631 1.00 77.19 91 VAL A C 1
ATOM 638 O O . VAL A 1 91 ? -11.652 8.730 -1.432 1.00 77.19 91 VAL A O 1
ATOM 641 N N . GLN A 1 92 ? -12.016 10.924 -1.210 1.00 79.31 92 GLN A N 1
ATOM 642 C CA . GLN A 1 92 ? -10.824 11.138 -0.400 1.00 79.31 92 GLN A CA 1
ATOM 643 C C . GLN A 1 92 ? -11.088 10.677 1.047 1.00 79.31 92 GLN A C 1
ATOM 645 O O . GLN A 1 92 ? -12.154 11.002 1.585 1.00 79.31 92 GLN A O 1
ATOM 650 N N . PRO A 1 93 ? -10.168 9.931 1.686 1.00 83.56 93 PRO A N 1
ATOM 651 C CA . PRO A 1 93 ? -10.309 9.560 3.089 1.00 83.56 93 PRO A CA 1
ATOM 652 C C . PRO A 1 93 ? -10.378 10.800 3.994 1.00 83.56 93 PRO A C 1
ATOM 654 O O . PRO A 1 93 ? -9.883 11.880 3.667 1.00 83.56 93 PRO A O 1
ATOM 657 N N . SER A 1 94 ? -11.041 10.659 5.144 1.00 87.62 94 SER A N 1
ATOM 658 C CA . SER A 1 94 ? -11.033 11.697 6.178 1.00 87.62 94 SER A CA 1
ATOM 659 C C . SER A 1 94 ? -9.649 11.776 6.832 1.00 87.62 94 SER A C 1
ATOM 661 O O . SER A 1 94 ? -8.925 10.784 6.880 1.00 87.62 94 SER A O 1
ATOM 663 N N . SER A 1 95 ? -9.293 12.920 7.427 1.00 88.12 95 SER A N 1
ATOM 664 C CA . SER A 1 95 ? -7.996 13.050 8.112 1.00 88.12 95 SER A CA 1
ATOM 665 C C . SER A 1 95 ? -7.825 12.046 9.257 1.00 88.12 95 SER A C 1
ATOM 667 O O . SER A 1 95 ? -6.709 11.638 9.563 1.00 88.12 95 SER A O 1
ATOM 669 N N . GLU A 1 96 ? -8.924 11.662 9.914 1.00 87.56 96 GLU A N 1
ATOM 670 C CA . GLU A 1 96 ? -8.925 10.649 10.974 1.00 87.56 96 GLU A CA 1
ATOM 671 C C . GLU A 1 96 ? -8.646 9.253 10.405 1.00 87.56 96 GLU A C 1
ATOM 673 O O . GLU A 1 96 ? -7.868 8.498 10.985 1.00 87.56 96 GLU A O 1
ATOM 678 N N . CYS A 1 97 ? -9.216 8.940 9.239 1.00 87.19 97 CYS A N 1
ATOM 679 C CA . CYS A 1 97 ? -8.958 7.704 8.511 1.00 87.19 97 CYS A CA 1
ATOM 680 C C . CYS A 1 97 ? -7.496 7.629 8.033 1.00 87.19 97 CYS A C 1
ATOM 682 O O . CYS A 1 97 ? -6.815 6.650 8.334 1.00 87.19 97 CYS A O 1
ATOM 684 N N . ASP A 1 98 ? -6.970 8.692 7.413 1.00 87.44 98 ASP A N 1
ATOM 685 C CA . ASP A 1 98 ? -5.550 8.790 7.040 1.00 87.44 98 ASP A CA 1
ATOM 686 C C . ASP A 1 98 ? -4.625 8.630 8.251 1.00 87.44 98 ASP A C 1
ATOM 688 O O . ASP A 1 98 ? -3.623 7.920 8.190 1.00 87.44 98 ASP A O 1
ATOM 692 N N . THR A 1 99 ? -4.965 9.263 9.378 1.00 89.19 99 THR A N 1
ATOM 693 C CA . THR A 1 99 ? -4.172 9.154 10.612 1.00 89.19 99 THR A CA 1
ATOM 694 C C . THR A 1 99 ? -4.180 7.723 11.150 1.00 89.19 99 THR A C 1
ATOM 696 O O . THR A 1 99 ? -3.137 7.235 11.585 1.00 89.19 99 THR A O 1
ATOM 699 N N . CYS A 1 100 ? -5.328 7.037 11.105 1.00 88.12 100 CYS A N 1
ATOM 700 C CA . CYS A 1 100 ? -5.416 5.630 11.488 1.00 88.12 100 CYS A CA 1
ATOM 701 C C . CYS A 1 100 ? -4.519 4.768 10.600 1.00 88.12 100 CYS A C 1
ATOM 703 O O . CYS A 1 100 ? -3.674 4.039 11.118 1.00 88.12 100 CYS A O 1
ATOM 705 N N . VAL A 1 101 ? -4.644 4.916 9.275 1.00 87.12 101 VAL A N 1
ATOM 706 C CA . VAL A 1 101 ? -3.865 4.141 8.305 1.00 87.12 101 VAL A CA 1
ATOM 707 C C . VAL A 1 101 ? -2.376 4.403 8.457 1.00 87.12 101 VAL A C 1
ATOM 709 O O . VAL A 1 101 ? -1.609 3.455 8.493 1.00 87.12 101 VAL A O 1
ATOM 712 N N . GLN A 1 102 ? -1.945 5.652 8.628 1.00 85.00 102 GLN A N 1
ATOM 713 C CA . GLN A 1 102 ? -0.540 5.955 8.909 1.00 85.00 102 GLN A CA 1
ATOM 714 C C . GLN A 1 102 ? -0.071 5.320 10.223 1.00 85.00 102 GLN A C 1
ATOM 716 O O . GLN A 1 102 ? 1.063 4.856 10.306 1.00 85.00 102 GLN A O 1
ATOM 721 N N . GLY A 1 103 ? -0.924 5.270 11.248 1.00 83.44 103 GLY A N 1
ATOM 722 C CA . GLY A 1 103 ? -0.626 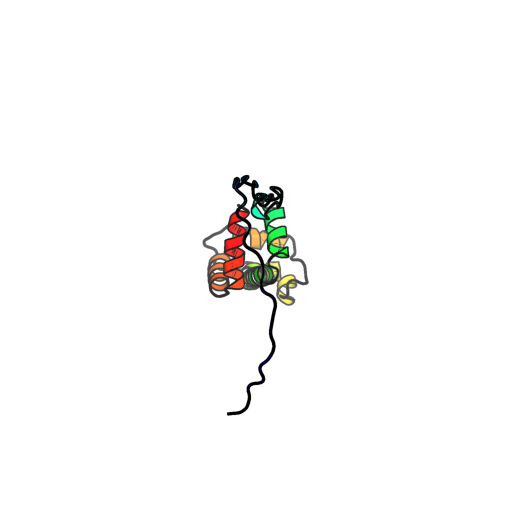4.596 12.510 1.00 83.44 103 GLY A CA 1
ATOM 723 C C . GLY A 1 103 ? -0.372 3.098 12.330 1.00 83.44 103 GLY A C 1
ATOM 724 O O . GLY A 1 103 ? 0.670 2.607 12.758 1.00 83.44 103 GLY A O 1
ATOM 725 N N . VAL A 1 104 ? -1.285 2.390 11.657 1.00 84.94 104 VAL A N 1
ATOM 726 C CA . VAL A 1 104 ? -1.161 0.938 11.423 1.00 84.94 104 VAL A CA 1
ATOM 727 C C . VAL A 1 104 ? -0.114 0.599 10.365 1.00 84.94 104 VAL A C 1
ATOM 729 O O . VAL A 1 104 ? 0.573 -0.409 10.495 1.00 84.94 104 VAL A O 1
ATOM 732 N N . ALA A 1 105 ? 0.078 1.459 9.361 1.00 76.69 105 ALA A N 1
ATOM 733 C CA . ALA A 1 105 ? 1.067 1.257 8.308 1.00 76.69 105 ALA A CA 1
ATOM 734 C C . ALA A 1 105 ? 2.508 1.394 8.821 1.00 76.69 105 ALA A C 1
ATOM 736 O O . ALA A 1 105 ? 3.425 0.778 8.284 1.00 76.69 105 ALA A O 1
ATOM 737 N N . ASN A 1 106 ? 2.709 2.177 9.886 1.00 77.81 106 ASN A N 1
ATOM 738 C CA . ASN A 1 106 ? 3.993 2.276 10.575 1.00 77.81 106 ASN A CA 1
ATOM 739 C C . ASN A 1 106 ? 4.227 1.136 11.587 1.00 77.81 106 ASN A C 1
ATOM 741 O O . ASN A 1 106 ? 5.361 0.956 12.040 1.00 77.81 106 ASN A O 1
ATOM 745 N N . ASP A 1 107 ? 3.197 0.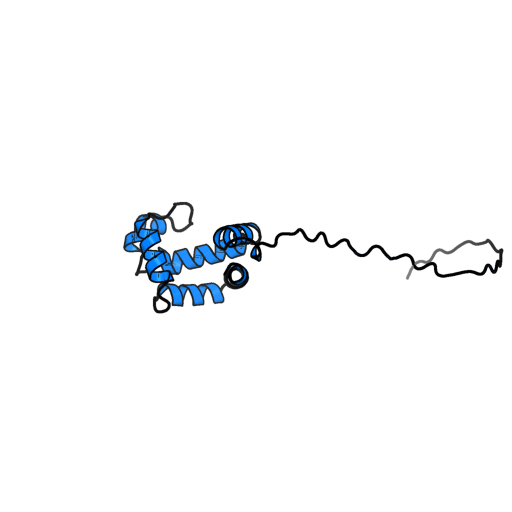360 11.945 1.00 81.69 107 ASP A N 1
ATOM 746 C CA . ASP A 1 107 ? 3.335 -0.822 12.798 1.00 81.69 107 ASP A CA 1
ATOM 747 C C . ASP A 1 107 ? 3.491 -2.081 11.940 1.00 81.69 107 ASP A C 1
ATOM 749 O O . ASP A 1 107 ? 2.527 -2.636 11.417 1.00 81.69 107 ASP A O 1
ATOM 753 N N . GLN A 1 108 ? 4.726 -2.576 11.831 1.00 73.88 108 GLN A N 1
ATOM 754 C CA . GLN A 1 108 ? 5.021 -3.800 11.079 1.00 73.88 108 GLN A CA 1
ATOM 755 C C . GLN A 1 108 ? 4.395 -5.074 11.672 1.00 73.88 108 GLN A C 1
ATOM 757 O O . GLN A 1 108 ? 4.463 -6.127 11.042 1.00 73.88 108 GLN A O 1
ATOM 762 N N . ASN A 1 109 ? 3.805 -5.008 12.870 1.00 80.88 109 ASN A N 1
ATOM 763 C CA . ASN A 1 109 ? 3.044 -6.115 13.442 1.00 80.88 109 ASN A CA 1
ATOM 764 C C . ASN A 1 109 ? 1.537 -5.998 13.190 1.00 80.88 109 ASN A C 1
ATOM 766 O O . ASN A 1 109 ? 0.825 -6.932 13.564 1.00 80.88 109 ASN A O 1
ATOM 770 N N . SER A 1 110 ? 1.045 -4.906 12.591 1.00 85.12 110 SER A N 1
ATOM 771 C CA . SER A 1 110 ? -0.381 -4.772 12.285 1.00 85.12 110 SER A CA 1
ATOM 772 C C . SER A 1 110 ? -0.831 -5.869 11.322 1.00 85.12 110 SER A C 1
ATOM 774 O O . SER A 1 110 ? -0.068 -6.335 10.465 1.00 85.12 110 SER A O 1
ATOM 776 N N . GLU A 1 111 ? -2.076 -6.308 11.486 1.00 85.25 111 GLU A N 1
ATOM 777 C CA . GLU A 1 111 ? -2.676 -7.290 10.584 1.00 85.25 111 GLU A CA 1
ATOM 778 C C . GLU A 1 111 ? -2.816 -6.666 9.189 1.00 85.25 111 GLU A C 1
ATOM 780 O O . GLU A 1 111 ? -2.480 -7.305 8.195 1.00 85.25 111 GLU A O 1
ATOM 785 N N . CYS A 1 112 ? -3.129 -5.363 9.133 1.00 88.44 112 CYS A N 1
ATOM 786 C CA . CYS A 1 112 ? -3.136 -4.574 7.901 1.00 88.44 112 CYS A CA 1
ATOM 787 C C . CYS A 1 112 ? -1.837 -4.694 7.094 1.00 88.44 112 CYS A C 1
ATOM 789 O O . CYS A 1 112 ? -1.897 -4.987 5.902 1.00 88.44 112 CYS A O 1
ATOM 791 N N . ILE A 1 113 ? -0.660 -4.503 7.706 1.00 87.69 113 ILE A N 1
ATOM 792 C CA . ILE A 1 113 ? 0.614 -4.549 6.970 1.00 87.69 113 ILE A CA 1
ATOM 793 C C . ILE A 1 113 ? 0.958 -5.966 6.517 1.00 87.69 113 ILE A C 1
ATOM 795 O O . ILE A 1 113 ? 1.491 -6.142 5.415 1.00 87.69 113 ILE A O 1
ATOM 799 N N . GLN A 1 114 ? 0.644 -6.979 7.325 1.00 89.12 114 GLN A N 1
ATOM 800 C CA . GLN A 1 114 ? 0.871 -8.376 6.954 1.00 89.12 114 GLN A CA 1
ATOM 801 C C . GLN A 1 114 ? -0.011 -8.787 5.770 1.00 89.12 114 GLN A C 1
ATOM 803 O O . GLN A 1 114 ? 0.503 -9.326 4.785 1.00 89.12 114 GLN A O 1
ATOM 808 N N . ASP A 1 115 ? -1.303 -8.465 5.827 1.00 89.75 115 ASP A N 1
ATOM 809 C CA . ASP A 1 115 ? -2.264 -8.784 4.772 1.00 89.75 115 ASP A CA 1
ATOM 810 C C . ASP A 1 115 ? -2.008 -7.964 3.507 1.00 89.75 115 ASP A C 1
ATOM 812 O O . ASP A 1 115 ? -2.002 -8.516 2.405 1.00 89.75 115 ASP A O 1
ATOM 816 N N . PHE A 1 116 ? -1.696 -6.672 3.648 1.00 90.38 116 PHE A N 1
ATOM 817 C CA . PHE A 1 116 ? -1.260 -5.823 2.542 1.00 90.38 116 PHE A CA 1
ATOM 818 C C . PHE A 1 116 ? -0.038 -6.418 1.841 1.00 90.38 116 PHE A C 1
ATOM 820 O O . PHE A 1 116 ? -0.043 -6.573 0.621 1.00 90.38 116 PHE A O 1
ATOM 827 N N . SER A 1 117 ? 0.994 -6.793 2.600 1.00 89.69 117 SER A N 1
ATOM 828 C CA . SER A 1 117 ? 2.223 -7.354 2.036 1.00 89.69 117 SER A CA 1
ATOM 829 C C . SER A 1 117 ? 1.951 -8.668 1.306 1.00 89.69 117 SER A C 1
ATOM 831 O O . SER A 1 117 ? 2.460 -8.873 0.206 1.00 89.69 117 SER A O 1
ATOM 833 N N . ALA A 1 118 ? 1.121 -9.547 1.876 1.00 91.19 118 ALA A N 1
ATOM 834 C CA . ALA A 1 118 ? 0.748 -10.813 1.253 1.00 91.19 118 ALA A CA 1
ATOM 835 C C . ALA A 1 118 ? -0.079 -10.610 -0.029 1.00 91.19 118 ALA A C 1
ATOM 837 O O . ALA A 1 118 ? 0.207 -11.236 -1.051 1.00 91.19 118 ALA A O 1
ATOM 838 N N . ALA A 1 119 ? -1.069 -9.714 0.002 1.00 89.12 119 ALA A N 1
ATOM 839 C CA . ALA A 1 119 ? -1.893 -9.375 -1.154 1.00 89.12 119 ALA A CA 1
ATOM 840 C C . ALA A 1 119 ? -1.055 -8.731 -2.266 1.00 89.12 119 ALA A C 1
ATOM 842 O O . ALA A 1 119 ? -1.153 -9.128 -3.425 1.00 89.12 119 ALA A O 1
ATOM 843 N N . CYS A 1 120 ? -0.176 -7.797 -1.903 1.00 91.12 120 CYS A N 1
ATOM 844 C CA . CYS A 1 120 ? 0.692 -7.115 -2.850 1.00 91.12 120 CYS A CA 1
ATOM 845 C C . CYS A 1 120 ? 1.729 -8.056 -3.468 1.00 91.12 120 CYS A C 1
ATOM 847 O O . CYS A 1 120 ? 2.030 -7.935 -4.643 1.00 91.12 120 CYS A O 1
ATOM 849 N N . GLN A 1 121 ? 2.243 -9.041 -2.724 1.00 91.50 121 GLN A N 1
ATOM 850 C CA . GLN A 1 121 ? 3.135 -10.068 -3.278 1.00 91.50 121 GLN A CA 1
ATOM 851 C C . GLN A 1 121 ? 2.418 -11.069 -4.195 1.00 91.50 121 GLN A C 1
ATOM 853 O O . GLN A 1 121 ? 3.055 -11.661 -5.067 1.00 91.50 121 GLN A O 1
ATOM 858 N N . ALA A 1 122 ? 1.116 -11.291 -3.993 1.00 92.38 122 ALA A N 1
ATOM 859 C CA . ALA A 1 122 ? 0.305 -12.152 -4.851 1.00 92.38 122 ALA A CA 1
ATOM 860 C C . ALA A 1 122 ? -0.078 -11.477 -6.179 1.00 92.38 122 ALA A C 1
ATOM 862 O O . ALA A 1 122 ? -0.359 -12.176 -7.156 1.00 92.38 122 ALA A O 1
ATOM 863 N N . ASP A 1 123 ? -0.069 -10.143 -6.220 1.00 92.06 123 ASP A N 1
ATOM 864 C CA . ASP A 1 123 ? -0.336 -9.344 -7.410 1.00 92.06 123 ASP A CA 1
ATOM 865 C C . ASP A 1 123 ? 0.981 -8.845 -8.042 1.00 92.06 123 ASP A C 1
ATOM 867 O O . ASP A 1 123 ? 1.709 -8.062 -7.431 1.00 92.06 123 ASP A O 1
ATOM 871 N N . PRO A 1 124 ? 1.340 -9.280 -9.262 1.00 92.62 124 PRO A N 1
ATOM 872 C CA . PRO A 1 124 ? 2.624 -8.925 -9.858 1.00 92.62 124 PRO A CA 1
ATOM 873 C C . PRO A 1 124 ? 2.757 -7.427 -10.171 1.00 92.62 124 PRO A C 1
ATOM 875 O O . PRO A 1 124 ? 3.879 -6.925 -10.189 1.00 92.62 124 PRO A O 1
ATOM 878 N N . GLU A 1 125 ? 1.655 -6.712 -10.408 1.00 93.00 125 GLU A N 1
ATOM 879 C CA . GLU A 1 125 ? 1.671 -5.271 -10.684 1.00 93.00 125 GLU A CA 1
ATOM 880 C C . GLU A 1 125 ? 1.924 -4.491 -9.389 1.00 93.00 125 GLU A C 1
ATOM 882 O O . GLU A 1 125 ? 2.776 -3.601 -9.364 1.00 93.00 125 GLU A O 1
ATOM 887 N N . CYS A 1 126 ? 1.270 -4.892 -8.295 1.00 91.56 126 CYS A N 1
ATOM 888 C CA . CYS A 1 126 ? 1.521 -4.359 -6.961 1.00 91.56 126 CYS A CA 1
ATOM 889 C C . CYS A 1 126 ? 2.950 -4.650 -6.498 1.00 91.56 126 CYS A C 1
ATOM 891 O O . CYS A 1 126 ? 3.649 -3.740 -6.059 1.00 91.56 126 CYS A O 1
ATOM 893 N N . ALA A 1 127 ? 3.411 -5.898 -6.622 1.00 92.62 127 ALA A N 1
ATOM 894 C CA . ALA A 1 127 ? 4.750 -6.302 -6.208 1.00 92.62 127 ALA A CA 1
ATOM 895 C C . ALA A 1 127 ? 5.839 -5.534 -6.966 1.00 92.62 127 ALA A C 1
ATOM 897 O O . ALA A 1 127 ? 6.832 -5.122 -6.362 1.00 92.62 127 ALA A O 1
ATOM 898 N N . ASN A 1 128 ? 5.657 -5.339 -8.276 1.00 91.38 128 ASN A N 1
ATOM 899 C CA . ASN A 1 128 ? 6.597 -4.574 -9.084 1.00 91.38 128 ASN A CA 1
ATOM 900 C C . ASN A 1 128 ? 6.607 -3.103 -8.655 1.00 91.38 128 ASN A C 1
ATOM 902 O O . ASN A 1 128 ? 7.670 -2.579 -8.348 1.00 91.38 128 ASN A O 1
ATOM 906 N N . PHE A 1 129 ? 5.434 -2.481 -8.505 1.00 90.75 129 PHE A N 1
ATOM 907 C CA . PHE A 1 129 ? 5.334 -1.094 -8.048 1.00 90.75 129 PHE A CA 1
ATOM 908 C C . PHE A 1 129 ? 5.924 -0.895 -6.646 1.00 90.75 129 PHE A C 1
ATOM 910 O O . PHE A 1 129 ? 6.718 0.012 -6.423 1.00 90.75 129 PHE A O 1
ATOM 917 N N . ALA A 1 130 ? 5.617 -1.784 -5.698 1.00 89.31 130 ALA A N 1
ATOM 918 C CA . ALA A 1 130 ? 6.201 -1.758 -4.360 1.00 89.31 130 ALA A CA 1
ATOM 919 C C . ALA A 1 130 ? 7.736 -1.880 -4.401 1.00 89.31 130 ALA A C 1
ATOM 921 O O . ALA A 1 130 ? 8.427 -1.213 -3.632 1.00 89.31 130 ALA A O 1
ATOM 922 N N . ASN A 1 131 ? 8.288 -2.684 -5.316 1.00 89.38 131 ASN A N 1
ATOM 923 C CA . ASN A 1 131 ? 9.733 -2.768 -5.519 1.00 89.38 131 ASN A CA 1
ATOM 924 C C . ASN A 1 131 ? 10.299 -1.470 -6.109 1.00 89.38 131 ASN A C 1
ATOM 926 O O . ASN A 1 131 ? 11.291 -0.958 -5.598 1.00 89.38 131 ASN A O 1
A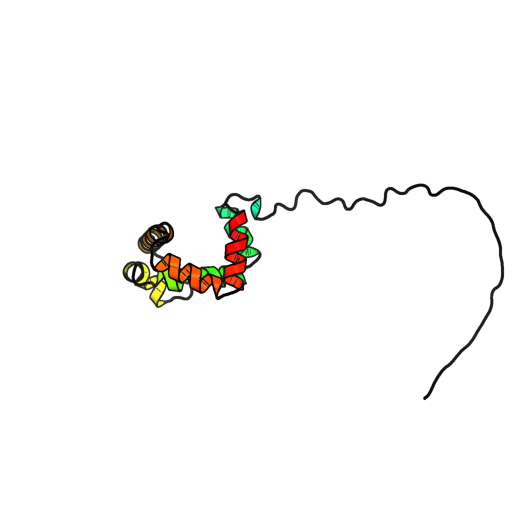TOM 930 N N . GLU A 1 132 ? 9.642 -0.898 -7.117 1.00 87.56 132 GLU A N 1
ATOM 931 C CA . GLU A 1 132 ? 10.038 0.370 -7.735 1.00 87.56 132 GLU A CA 1
ATOM 932 C C . GLU A 1 132 ? 10.053 1.505 -6.707 1.00 87.56 132 GLU A C 1
ATOM 934 O O . GLU A 1 132 ? 11.016 2.258 -6.651 1.00 87.56 132 GLU A O 1
ATOM 939 N N . THR A 1 133 ? 9.083 1.564 -5.790 1.00 84.50 133 THR A N 1
ATOM 940 C CA . THR A 1 133 ? 9.048 2.596 -4.735 1.00 84.50 133 THR A CA 1
ATOM 941 C C . THR A 1 133 ? 10.218 2.527 -3.748 1.00 84.50 133 THR A C 1
ATOM 943 O O . THR A 1 133 ? 10.467 3.493 -3.026 1.00 84.50 133 THR A O 1
ATOM 946 N N . SER A 1 134 ? 10.992 1.432 -3.729 1.00 84.69 134 SER A N 1
ATOM 947 C CA . SER A 1 134 ? 12.213 1.349 -2.917 1.00 84.69 134 SER A CA 1
ATOM 948 C C . SER A 1 134 ? 13.299 2.336 -3.353 1.00 84.69 134 SER A C 1
ATOM 950 O O . SER A 1 134 ? 14.148 2.686 -2.538 1.00 84.69 134 SER A O 1
ATOM 952 N N . VAL A 1 135 ? 13.246 2.835 -4.595 1.00 84.31 135 VAL A N 1
ATOM 953 C CA . VAL A 1 135 ? 14.176 3.862 -5.092 1.00 84.31 135 VAL A CA 1
ATOM 954 C C . VAL A 1 135 ? 13.846 5.264 -4.571 1.00 84.31 135 VAL A C 1
ATOM 956 O O . VAL A 1 135 ? 14.683 6.150 -4.677 1.00 84.31 135 VAL A O 1
ATOM 959 N N . CYS A 1 136 ? 12.656 5.466 -3.991 1.00 81.81 136 CYS A N 1
ATOM 960 C CA . CYS A 1 136 ? 12.218 6.748 -3.428 1.00 81.81 136 CYS A CA 1
ATOM 961 C C . CYS A 1 136 ? 12.665 6.979 -1.970 1.00 81.81 136 CYS A C 1
ATOM 963 O O . CYS A 1 136 ? 12.266 7.983 -1.371 1.00 81.81 136 CYS A O 1
ATOM 965 N N . GLN A 1 137 ? 13.408 6.036 -1.374 1.00 67.50 137 GLN A N 1
ATOM 966 C CA . GLN A 1 137 ? 13.765 6.015 0.055 1.00 67.50 137 GLN A CA 1
ATOM 967 C C . GLN A 1 137 ? 15.075 6.735 0.380 1.00 67.50 137 GLN A C 1
ATOM 969 O O . GLN A 1 137 ? 16.068 6.543 -0.355 1.00 67.50 137 GLN A O 1
#

Sequence (137 aa):
ACGTAEKDDSADSTVTEATSEPTSEPASSPTIDPDETTCGDLPTQECFECLANENPAGYSAYANALIGNCYCSTECGETCTDFCAVGDGSVQPSSECDTCVQGVANDQNSECIQDFSAACQADPECANFANETSVCQ

Foldseek 3Di:
DDDDDDDDDDDDDDDDDDDDDPPDDPPPDPVPVPPPCQLLNDALVSSLVRLCVVQVVLVQQLVLLLLVLQLCHPQLNVQQVVVVVVSNCPDDGDPSSVVSSVVQCVDCPRSSNVSSVVSLVVDPSNVVSVVSSVSND

Secondary structure (DSSP, 8-state):
---------------------------------TT---GGGS-HHHHHHHHHHH-HHHHHHHHHHHIIIII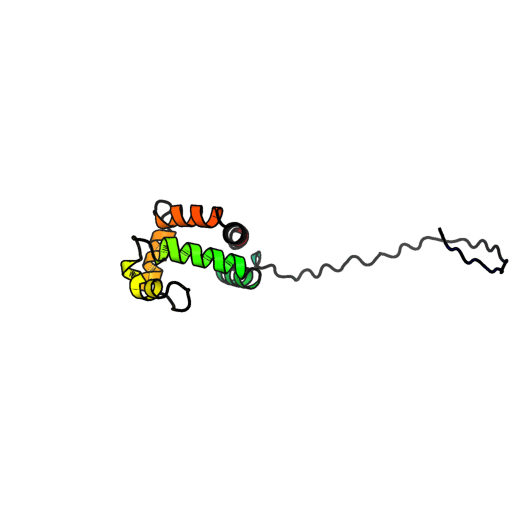SSTTTTTTTHHHHHH-SS-SPPPHHHHHHHHHHHT-TTSHHHHHHHHHHHHSHHHHHHHHHGGGG-